Protein AF-A0AA51R252-F1 (afdb_monomer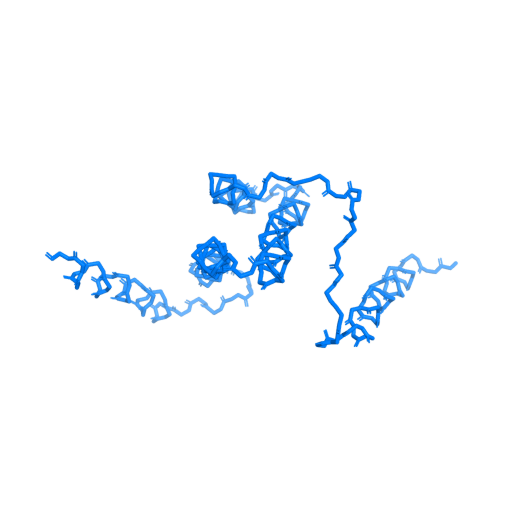_lite)

Secondary structure (DSSP, 8-state):
--HHHHHHHHHHHHHHHHHHHTTT-----TT------HHHHHHHHHHHHHHHHTT-TTHHHHHHHHHHHHHHHHHHHHHHHTTT-HHHHHHHHHHHHHHHHHHHHHHHHH-TTTS---HHHHHHHHHHHHHHHHHT-

Structure (mmCIF, N/CA/C/O backbone):
data_AF-A0AA51R252-F1
#
_entry.id   AF-A0AA51R252-F1
#
loop_
_atom_site.group_PDB
_atom_site.id
_atom_site.type_symbol
_atom_site.label_atom_id
_atom_site.label_alt_id
_atom_site.label_comp_id
_atom_site.label_asym_id
_atom_site.label_entity_id
_atom_site.label_seq_id
_atom_site.pdbx_PDB_ins_code
_atom_site.Cartn_x
_atom_site.Cartn_y
_atom_site.Cartn_z
_atom_site.occupancy
_atom_site.B_iso_or_equiv
_atom_site.auth_seq_id
_atom_site.auth_comp_id
_atom_site.auth_asym_id
_atom_site.auth_atom_id
_atom_site.pdbx_PDB_model_num
ATOM 1 N N . MET A 1 1 ? 35.772 9.482 1.451 1.00 61.56 1 MET A N 1
ATOM 2 C CA . MET A 1 1 ? 34.723 8.542 1.907 1.00 61.56 1 MET A CA 1
ATOM 3 C C . MET A 1 1 ? 33.923 8.138 0.672 1.00 61.56 1 MET A C 1
ATOM 5 O O . MET A 1 1 ? 33.788 8.976 -0.208 1.00 61.56 1 MET A O 1
ATOM 9 N N . ASN A 1 2 ? 33.557 6.865 0.507 1.00 84.00 2 ASN A N 1
ATOM 10 C CA . ASN A 1 2 ? 32.990 6.349 -0.748 1.00 84.00 2 ASN A CA 1
ATOM 11 C C . ASN A 1 2 ? 31.472 6.598 -0.782 1.00 84.00 2 ASN A C 1
ATOM 13 O O . ASN A 1 2 ? 30.756 5.988 0.006 1.00 84.00 2 ASN A O 1
ATOM 17 N N . GLU A 1 3 ? 30.984 7.428 -1.709 1.00 86.50 3 GLU A N 1
ATOM 18 C CA . GLU A 1 3 ? 29.558 7.781 -1.868 1.00 86.50 3 GLU A CA 1
ATOM 19 C C . GLU A 1 3 ? 28.631 6.555 -1.932 1.00 86.50 3 GLU A C 1
ATOM 21 O O . GLU A 1 3 ? 27.520 6.564 -1.400 1.00 86.50 3 GLU A O 1
ATOM 26 N N . LYS A 1 4 ? 29.103 5.446 -2.518 1.00 89.44 4 LYS A N 1
ATOM 27 C CA . LYS A 1 4 ? 28.355 4.182 -2.563 1.00 89.44 4 LYS A CA 1
ATOM 28 C C . LYS A 1 4 ? 28.169 3.574 -1.172 1.00 89.44 4 LYS A C 1
ATOM 30 O O . LYS A 1 4 ? 27.119 3.005 -0.881 1.00 89.44 4 LYS A O 1
ATOM 35 N N . GLN A 1 5 ? 29.187 3.670 -0.321 1.00 92.25 5 GLN A N 1
ATOM 36 C CA . GLN A 1 5 ? 29.123 3.167 1.048 1.00 92.25 5 GLN A CA 1
ATOM 37 C C . GLN A 1 5 ? 28.181 4.022 1.899 1.00 92.25 5 GLN A C 1
ATOM 39 O O . GLN A 1 5 ? 27.413 3.469 2.684 1.00 92.25 5 GLN A O 1
ATOM 44 N N . ASP A 1 6 ? 28.188 5.339 1.696 1.00 92.69 6 ASP A N 1
ATOM 45 C CA . ASP A 1 6 ? 27.283 6.260 2.386 1.00 92.69 6 ASP A CA 1
ATOM 46 C C . ASP A 1 6 ? 25.821 6.001 1.995 1.00 92.69 6 ASP A C 1
ATOM 48 O O . ASP A 1 6 ? 24.957 5.918 2.869 1.00 92.69 6 ASP A O 1
ATOM 52 N N . LEU A 1 7 ? 25.549 5.738 0.710 1.00 92.56 7 LEU A N 1
ATOM 53 C CA . LEU A 1 7 ? 24.222 5.329 0.240 1.00 92.56 7 LEU A CA 1
ATOM 54 C C . LEU A 1 7 ? 23.754 4.019 0.895 1.00 92.56 7 LEU A C 1
ATOM 56 O O . LEU A 1 7 ? 22.637 3.942 1.406 1.00 92.56 7 LEU A O 1
ATOM 60 N N . ILE A 1 8 ? 24.608 2.990 0.911 1.00 95.00 8 ILE A N 1
ATOM 61 C CA . ILE A 1 8 ? 24.292 1.695 1.537 1.00 95.00 8 ILE A CA 1
ATOM 62 C C . ILE A 1 8 ? 24.020 1.865 3.035 1.00 95.00 8 ILE A C 1
ATOM 64 O O . ILE A 1 8 ? 23.086 1.265 3.571 1.00 95.00 8 ILE A O 1
ATOM 68 N N . ASN A 1 9 ? 24.813 2.693 3.716 1.00 95.56 9 ASN A N 1
ATOM 69 C CA . ASN A 1 9 ? 24.613 2.993 5.129 1.00 95.56 9 ASN A CA 1
ATOM 70 C C . ASN A 1 9 ? 23.275 3.712 5.357 1.00 95.56 9 ASN A C 1
ATOM 72 O O . ASN A 1 9 ? 22.529 3.324 6.254 1.00 95.56 9 ASN A O 1
ATOM 76 N N . GLY A 1 10 ? 22.928 4.684 4.509 1.00 95.19 10 GLY A N 1
ATOM 77 C CA . GLY A 1 10 ? 21.633 5.364 4.545 1.00 95.19 10 GLY A CA 1
ATOM 78 C C . GLY A 1 10 ? 20.450 4.401 4.398 1.00 95.19 10 GLY A C 1
ATOM 79 O O . GLY A 1 10 ? 19.517 4.448 5.198 1.00 95.19 10 GLY A O 1
ATOM 80 N N . ILE A 1 11 ? 20.515 3.467 3.441 1.00 95.62 11 ILE A N 1
ATOM 81 C CA . ILE A 1 11 ? 19.483 2.430 3.251 1.00 95.62 11 ILE A CA 1
ATOM 82 C C . ILE A 1 11 ? 19.325 1.579 4.518 1.00 95.62 11 ILE A C 1
ATOM 84 O O . ILE A 1 11 ? 18.207 1.354 4.979 1.00 95.62 11 ILE A O 1
ATOM 88 N N . ARG A 1 12 ? 20.437 1.134 5.117 1.00 97.00 12 ARG A N 1
ATOM 89 C CA . ARG A 1 12 ? 20.413 0.325 6.346 1.00 97.00 12 ARG A CA 1
ATOM 90 C C . ARG A 1 12 ? 19.799 1.072 7.525 1.00 97.00 12 ARG A C 1
ATOM 92 O O . ARG A 1 12 ? 19.051 0.465 8.279 1.00 97.00 12 ARG A O 1
ATOM 99 N N . ILE A 1 13 ? 20.068 2.369 7.670 1.00 97.62 13 ILE A N 1
ATOM 100 C CA . ILE A 1 13 ? 19.457 3.193 8.723 1.00 97.62 13 ILE A CA 1
ATOM 101 C C . ILE A 1 13 ? 17.932 3.217 8.568 1.00 97.62 13 ILE A C 1
ATOM 103 O O . ILE A 1 13 ? 17.220 2.990 9.545 1.00 97.62 13 ILE A O 1
ATOM 107 N N . VAL A 1 14 ? 17.428 3.427 7.347 1.00 95.38 14 VAL A N 1
ATOM 108 C CA . VAL A 1 14 ? 15.981 3.426 7.075 1.00 95.38 14 VAL A CA 1
ATOM 109 C C . VAL A 1 14 ? 15.360 2.066 7.402 1.00 95.38 14 VAL A C 1
ATOM 111 O O . VAL A 1 14 ? 14.331 2.015 8.073 1.00 95.38 14 VAL A O 1
ATOM 114 N N . LEU A 1 15 ? 15.981 0.965 6.971 1.00 96.69 15 LEU A N 1
ATOM 115 C CA . LEU A 1 15 ? 15.471 -0.381 7.247 1.00 96.69 15 LEU A CA 1
ATOM 116 C C . LEU A 1 15 ? 15.493 -0.709 8.743 1.00 96.69 15 LEU A C 1
ATOM 118 O O . LEU A 1 15 ? 14.492 -1.187 9.266 1.00 96.69 15 LEU A O 1
ATOM 122 N N . ASN A 1 16 ? 16.586 -0.391 9.440 1.00 97.38 16 ASN A N 1
ATOM 123 C CA . ASN A 1 16 ? 16.709 -0.611 10.880 1.00 97.38 16 ASN A CA 1
ATOM 124 C C . ASN A 1 16 ? 15.656 0.180 11.667 1.00 97.38 16 ASN A C 1
ATOM 126 O O . ASN A 1 16 ? 15.104 -0.342 12.631 1.00 97.38 16 ASN A O 1
ATOM 130 N N . PHE A 1 17 ? 15.347 1.412 11.248 1.00 96.25 17 PHE A N 1
ATOM 131 C CA . PHE A 1 17 ? 14.280 2.209 11.853 1.00 96.25 17 PHE A CA 1
ATOM 132 C C . PHE A 1 17 ? 12.919 1.501 11.754 1.00 96.25 17 PHE A C 1
ATOM 134 O O . PHE A 1 17 ? 12.271 1.282 12.773 1.00 96.25 17 PHE A O 1
ATOM 141 N N . TYR A 1 18 ? 12.498 1.077 10.556 1.00 94.94 18 TYR A N 1
ATOM 142 C CA . TYR A 1 18 ? 11.214 0.378 10.399 1.00 94.94 18 TYR A CA 1
ATOM 143 C C . TYR A 1 18 ? 11.214 -1.020 11.032 1.00 94.94 18 TYR A C 1
ATOM 145 O O . TYR A 1 18 ? 10.184 -1.459 11.538 1.00 94.94 18 TYR A O 1
ATOM 153 N N . GLN A 1 19 ? 12.360 -1.703 11.068 1.00 95.50 19 GLN A N 1
ATOM 154 C CA . GLN A 1 19 ? 12.503 -2.974 11.774 1.00 95.50 19 GLN A CA 1
ATOM 155 C C . GLN A 1 19 ? 12.330 -2.810 13.290 1.00 95.50 19 GLN A C 1
ATOM 157 O O . GLN A 1 19 ? 11.723 -3.671 13.919 1.00 95.50 19 GLN A O 1
ATOM 162 N N . ALA A 1 20 ? 12.835 -1.720 13.875 1.00 95.44 20 ALA A N 1
ATOM 163 C CA . ALA A 1 20 ? 12.664 -1.429 15.297 1.00 95.44 20 ALA A CA 1
ATOM 164 C C . ALA A 1 20 ? 11.196 -1.151 15.669 1.00 95.44 20 ALA A C 1
ATOM 166 O O . ALA A 1 20 ? 10.759 -1.555 16.744 1.00 95.44 20 ALA A O 1
ATOM 167 N N . LEU A 1 21 ? 10.429 -0.517 14.773 1.00 93.56 21 LEU A N 1
ATOM 168 C CA . LEU A 1 21 ? 8.986 -0.310 14.952 1.00 93.56 21 LEU A CA 1
ATOM 169 C C . LEU A 1 21 ? 8.195 -1.623 14.832 1.00 93.56 21 LEU A C 1
ATOM 171 O O . LEU A 1 21 ? 7.290 -1.878 15.629 1.00 93.56 21 LEU A O 1
ATOM 175 N N . SER A 1 22 ? 8.561 -2.475 13.864 1.00 88.75 22 SER A N 1
ATOM 176 C CA . SER A 1 22 ? 7.927 -3.775 13.596 1.00 88.75 22 SER A CA 1
ATOM 177 C C . SER A 1 22 ? 6.387 -3.681 13.610 1.00 88.75 22 SER A C 1
ATOM 179 O O . SER A 1 22 ? 5.812 -2.796 12.980 1.00 88.75 22 SER A O 1
ATOM 181 N N . SER A 1 23 ? 5.708 -4.579 14.326 1.00 85.00 23 SER A N 1
ATOM 182 C CA . SER A 1 23 ? 4.256 -4.599 14.528 1.00 85.00 23 SER A CA 1
ATOM 183 C C . SER A 1 23 ? 3.776 -3.785 15.735 1.00 85.00 23 SER A C 1
ATOM 185 O O . SER A 1 23 ? 2.604 -3.882 16.088 1.00 85.00 23 SER A O 1
ATOM 187 N N . ASN A 1 24 ? 4.661 -3.048 16.412 1.00 89.81 24 ASN A N 1
ATOM 188 C CA . ASN A 1 24 ? 4.348 -2.426 17.702 1.00 89.81 24 ASN A CA 1
ATOM 189 C C . ASN A 1 24 ? 3.826 -0.995 17.563 1.00 89.81 24 ASN A C 1
ATOM 191 O O . ASN A 1 24 ? 2.991 -0.577 18.359 1.00 89.81 24 ASN A O 1
ATOM 195 N N . GLU A 1 25 ? 4.320 -0.242 16.578 1.00 89.62 25 GLU A N 1
ATOM 196 C CA . GLU A 1 25 ? 4.012 1.182 16.447 1.00 89.62 25 GLU A CA 1
ATOM 197 C C . GLU A 1 25 ? 3.832 1.595 14.976 1.00 89.62 25 GLU A C 1
ATO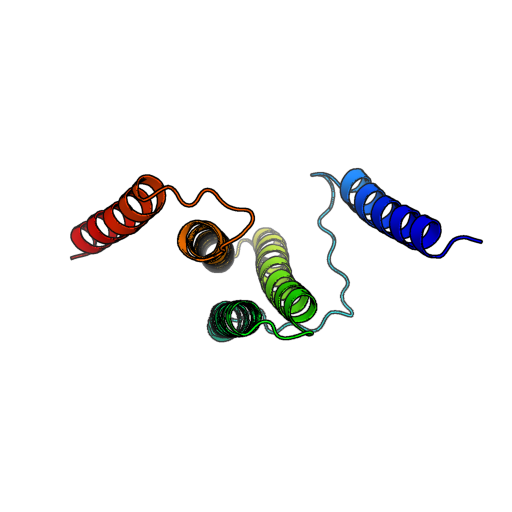M 199 O O . GLU A 1 25 ? 4.746 1.418 14.160 1.00 89.62 25 GLU A O 1
ATOM 204 N N . PRO A 1 26 ? 2.678 2.180 14.604 1.00 90.50 26 PRO A N 1
ATOM 205 C CA . PRO A 1 26 ? 2.505 2.754 13.280 1.00 90.50 26 PRO A CA 1
ATOM 206 C C . PRO A 1 26 ? 3.257 4.088 13.170 1.00 90.50 26 PRO A C 1
ATOM 208 O O . PRO A 1 26 ? 2.980 5.036 13.896 1.00 90.50 26 PRO A O 1
ATOM 211 N N . TYR A 1 27 ? 4.156 4.208 12.188 1.00 91.56 27 TYR A N 1
ATOM 212 C CA . TYR A 1 27 ? 4.851 5.467 11.901 1.00 91.56 27 TYR A CA 1
ATOM 213 C C . TYR A 1 27 ? 4.403 6.107 10.585 1.00 91.56 27 TYR A C 1
ATOM 215 O O . TYR A 1 27 ? 4.425 5.491 9.510 1.00 91.56 27 TYR A O 1
ATOM 223 N N . TYR A 1 28 ? 4.090 7.400 10.649 1.00 89.00 28 TYR A N 1
ATOM 224 C CA . TYR A 1 28 ? 3.862 8.257 9.491 1.00 89.00 28 TYR A CA 1
ATOM 225 C C . TYR A 1 28 ? 4.324 9.678 9.813 1.00 89.00 28 TYR A C 1
ATOM 227 O O . TYR A 1 28 ? 3.823 10.292 10.753 1.00 89.00 28 TYR A O 1
ATOM 235 N N . ASN A 1 29 ? 5.257 10.216 9.026 1.00 85.75 29 ASN A N 1
ATOM 236 C CA . ASN A 1 29 ? 5.739 11.580 9.231 1.00 85.75 29 ASN A CA 1
ATOM 237 C C . ASN A 1 29 ? 4.616 12.593 8.893 1.00 85.75 29 ASN A C 1
ATOM 239 O O . ASN A 1 29 ? 4.170 12.627 7.741 1.00 85.75 29 ASN A O 1
ATOM 243 N N . PRO A 1 30 ? 4.166 13.424 9.854 1.00 74.62 30 PRO A N 1
ATOM 244 C CA . PRO A 1 30 ? 3.068 14.372 9.656 1.00 74.62 30 PRO A CA 1
ATOM 245 C C . PRO A 1 30 ? 3.384 15.490 8.649 1.00 74.62 30 PRO A C 1
ATOM 247 O O . PRO A 1 30 ? 2.462 16.098 8.110 1.00 74.62 30 PRO A O 1
ATOM 250 N N . GLU A 1 31 ? 4.657 15.741 8.334 1.00 79.00 31 GLU A N 1
ATOM 251 C CA . GLU A 1 31 ? 5.056 16.711 7.304 1.00 79.00 31 GLU A CA 1
ATOM 252 C C . GLU A 1 31 ? 4.694 16.246 5.884 1.00 79.00 31 GLU A C 1
ATOM 254 O O . GLU A 1 31 ? 4.624 17.043 4.940 1.00 79.00 31 GLU A O 1
ATOM 259 N N . TYR A 1 32 ? 4.426 14.951 5.700 1.00 73.62 32 TYR A N 1
ATOM 260 C CA . TYR A 1 32 ? 4.003 14.410 4.419 1.00 73.62 32 TYR A CA 1
ATOM 261 C C . TYR A 1 32 ? 2.536 14.730 4.128 1.00 73.62 32 TYR A C 1
ATOM 263 O O . TYR A 1 32 ? 1.622 14.005 4.525 1.00 73.62 32 TYR A O 1
ATOM 271 N N . LYS A 1 33 ? 2.323 15.776 3.322 1.00 68.62 33 LYS A N 1
ATOM 272 C CA . LYS A 1 33 ? 1.019 16.079 2.720 1.00 68.62 33 LYS A CA 1
ATOM 273 C C . LYS A 1 33 ? 0.599 14.958 1.759 1.00 68.62 33 LYS A C 1
ATOM 275 O O . LYS A 1 33 ? 1.356 14.595 0.853 1.00 68.62 33 LYS A O 1
ATOM 280 N N . GLY A 1 34 ? -0.608 14.441 1.963 1.00 63.19 34 GLY A N 1
ATOM 281 C CA . GLY A 1 34 ? -1.300 13.490 1.094 1.00 63.19 34 GLY A CA 1
ATOM 282 C C . GLY A 1 34 ? -2.804 13.741 1.166 1.00 63.19 34 GLY A C 1
ATOM 283 O O . GLY A 1 34 ? -3.289 14.297 2.154 1.00 63.19 34 GLY A O 1
ATOM 284 N N . ASN A 1 35 ? -3.532 13.369 0.117 1.00 67.44 35 ASN A N 1
ATOM 285 C CA . ASN A 1 35 ? -4.974 13.619 0.046 1.00 67.44 35 ASN A CA 1
ATOM 286 C C . ASN A 1 35 ? -5.758 12.454 0.672 1.00 67.44 35 ASN A C 1
ATOM 288 O O . ASN A 1 35 ? -6.785 12.671 1.315 1.00 67.44 35 ASN A O 1
ATOM 292 N N . GLY A 1 36 ? -5.245 11.222 0.564 1.00 61.12 36 GLY A N 1
ATOM 293 C CA . GLY A 1 36 ? -5.893 10.020 1.095 1.00 61.12 36 GLY A CA 1
ATOM 294 C C . GLY A 1 36 ? -7.284 9.780 0.503 1.00 61.12 36 GLY A C 1
ATOM 295 O O . GLY A 1 36 ? -8.156 9.272 1.201 1.00 61.12 36 GLY A O 1
ATOM 296 N N . ASP A 1 37 ? -7.497 10.198 -0.744 1.00 67.69 37 ASP A N 1
ATOM 297 C CA . ASP A 1 37 ? -8.756 10.075 -1.482 1.00 67.69 37 ASP A CA 1
ATOM 298 C C . ASP A 1 37 ? -8.582 9.059 -2.624 1.00 67.69 37 ASP A C 1
ATOM 300 O O . ASP A 1 37 ? -7.569 9.059 -3.336 1.00 67.69 37 ASP A O 1
ATOM 304 N N . LYS A 1 38 ? -9.590 8.192 -2.781 1.00 65.25 38 LYS A N 1
ATOM 305 C CA . LYS A 1 38 ? -9.694 7.124 -3.784 1.00 65.25 38 LYS A CA 1
ATOM 306 C C . LYS A 1 38 ? -9.365 7.572 -5.200 1.00 65.25 38 LYS A C 1
ATOM 308 O O . LYS A 1 38 ? -8.733 6.812 -5.931 1.00 65.25 38 LYS A O 1
ATOM 313 N N . TYR A 1 39 ? -9.740 8.793 -5.579 1.00 67.50 39 TYR A N 1
ATOM 314 C CA . TYR A 1 39 ? -9.476 9.292 -6.927 1.00 67.50 39 TYR A CA 1
ATOM 315 C C . TYR A 1 39 ? -7.978 9.473 -7.172 1.00 67.50 39 TYR A C 1
ATOM 317 O O . TYR A 1 39 ? -7.474 9.140 -8.241 1.00 67.50 39 TYR A O 1
ATOM 325 N N . TYR A 1 40 ? -7.233 9.928 -6.166 1.00 81.69 40 TYR A N 1
ATOM 326 C CA . TYR A 1 40 ? -5.811 10.211 -6.330 1.00 81.69 40 TYR A CA 1
ATOM 327 C C . TYR A 1 40 ? -4.930 8.966 -6.246 1.00 81.69 40 TYR A C 1
ATOM 329 O O . TYR A 1 40 ? -3.851 8.968 -6.836 1.00 81.69 40 TYR A O 1
ATOM 337 N N . VAL A 1 41 ? -5.362 7.906 -5.555 1.00 90.75 41 VAL A N 1
ATOM 338 C CA . VAL A 1 41 ? -4.554 6.684 -5.401 1.00 90.75 41 VAL A CA 1
ATOM 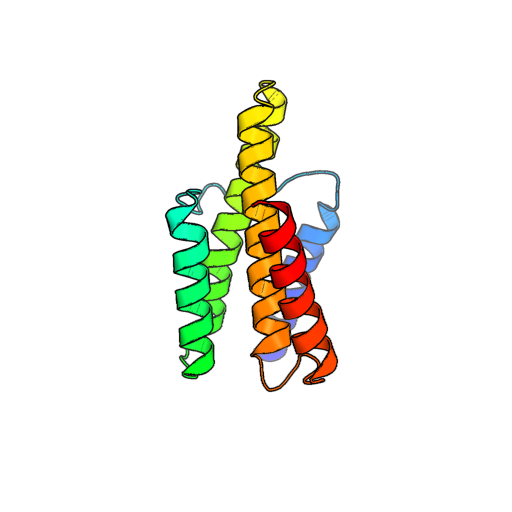339 C C . VAL A 1 41 ? -4.312 6.009 -6.750 1.00 90.75 41 VAL A C 1
ATOM 341 O O . VAL A 1 41 ? -3.159 5.798 -7.123 1.00 90.75 41 VAL A O 1
ATOM 344 N N . TYR A 1 42 ? -5.369 5.732 -7.516 1.00 92.62 42 TYR A N 1
ATOM 345 C CA . TYR A 1 42 ? -5.223 5.060 -8.811 1.00 92.62 42 TYR A CA 1
ATOM 346 C C . TYR A 1 42 ? -4.638 5.979 -9.889 1.00 92.62 42 TYR A C 1
ATOM 348 O O . TYR A 1 42 ? -3.787 5.532 -10.650 1.00 92.62 42 TYR A O 1
ATOM 356 N N . LEU A 1 43 ? -4.984 7.275 -9.902 1.00 91.31 43 LEU A N 1
ATOM 357 C CA . LEU A 1 43 ? -4.385 8.242 -10.837 1.00 91.31 43 LEU A CA 1
ATOM 358 C C . LEU A 1 43 ? -2.867 8.381 -10.643 1.00 91.31 43 LEU A C 1
ATOM 360 O O . LEU A 1 43 ? -2.113 8.496 -11.607 1.00 91.31 43 LEU A O 1
ATOM 364 N N . ARG A 1 44 ? -2.389 8.378 -9.391 1.00 91.25 44 ARG A N 1
ATOM 365 C CA . ARG A 1 44 ? -0.947 8.428 -9.110 1.00 91.25 44 ARG A CA 1
ATOM 366 C C . ARG A 1 44 ? -0.248 7.124 -9.485 1.00 91.25 44 ARG A C 1
ATOM 368 O O . ARG A 1 44 ? 0.889 7.198 -9.943 1.00 91.25 44 ARG A O 1
ATOM 375 N N . LEU A 1 45 ? -0.910 5.975 -9.310 1.00 93.25 45 LEU A N 1
ATOM 376 C CA . LEU A 1 45 ? -0.378 4.680 -9.738 1.00 93.25 45 LEU A CA 1
ATOM 377 C C . LEU A 1 45 ? -0.233 4.624 -11.258 1.00 93.25 45 LEU A C 1
ATOM 379 O O . LEU A 1 45 ? 0.862 4.381 -11.751 1.00 93.25 45 LEU A O 1
ATOM 383 N N . GLU A 1 46 ? -1.306 4.925 -11.990 1.00 91.75 46 GLU A N 1
ATOM 384 C CA . GLU A 1 46 ? -1.309 4.976 -13.456 1.00 91.75 46 GLU A CA 1
ATOM 385 C C . GLU A 1 46 ? -0.181 5.877 -13.969 1.00 91.75 46 GLU A C 1
ATOM 387 O O . GLU A 1 46 ? 0.639 5.469 -14.790 1.00 91.75 46 GLU A O 1
ATOM 392 N N . ARG A 1 47 ? -0.068 7.078 -13.397 1.00 90.00 47 ARG A N 1
ATOM 393 C CA . ARG A 1 47 ? 0.986 8.029 -13.742 1.00 90.00 47 ARG A CA 1
ATOM 394 C C . ARG A 1 47 ? 2.403 7.517 -13.441 1.00 90.00 47 ARG A C 1
ATOM 396 O O . ARG A 1 47 ? 3.333 7.943 -14.120 1.00 90.00 47 ARG A O 1
ATOM 403 N N . ALA A 1 48 ? 2.601 6.695 -12.411 1.00 91.19 48 ALA A N 1
ATOM 404 C CA . ALA A 1 48 ? 3.909 6.113 -12.095 1.00 91.19 48 ALA A CA 1
ATOM 405 C C . ALA A 1 48 ? 4.268 4.971 -13.060 1.00 91.19 48 ALA A C 1
ATOM 407 O O . ALA A 1 48 ? 5.405 4.884 -13.517 1.00 91.19 48 ALA A O 1
ATOM 408 N N . VAL A 1 49 ? 3.282 4.145 -13.409 1.00 90.12 49 VAL A N 1
ATOM 409 C CA . VAL A 1 49 ? 3.440 2.992 -14.305 1.00 90.12 49 VAL A CA 1
ATOM 410 C C . VAL A 1 49 ? 3.681 3.430 -15.749 1.00 90.12 49 VAL A C 1
ATOM 412 O O . VAL A 1 49 ? 4.581 2.908 -16.400 1.00 90.12 49 VAL A O 1
ATOM 415 N N . ILE A 1 50 ? 2.923 4.411 -16.254 1.00 88.06 50 ILE A N 1
ATOM 416 C CA . ILE A 1 50 ? 3.119 4.950 -17.612 1.00 88.06 50 ILE A CA 1
ATOM 417 C C . ILE A 1 50 ? 4.524 5.544 -17.758 1.00 88.06 50 ILE A C 1
ATOM 419 O O . ILE A 1 50 ? 5.205 5.315 -18.753 1.00 88.06 50 ILE A O 1
ATOM 423 N N . ASP A 1 51 ? 4.983 6.265 -16.740 1.00 87.06 51 ASP A N 1
ATOM 424 C CA . ASP A 1 51 ? 6.337 6.810 -16.691 1.00 87.06 51 ASP A CA 1
ATOM 425 C C . ASP A 1 51 ? 7.422 5.751 -16.767 1.00 87.06 51 ASP A C 1
ATOM 427 O O . ASP A 1 51 ? 8.390 5.908 -17.511 1.00 87.06 51 ASP A O 1
ATOM 431 N N . GLN A 1 52 ? 7.255 4.681 -15.990 1.00 85.88 52 GLN A N 1
ATOM 432 C CA . GLN A 1 52 ? 8.161 3.545 -16.020 1.00 85.88 52 GLN A CA 1
ATOM 433 C C . GLN A 1 52 ? 8.196 2.936 -17.421 1.00 85.88 52 GLN A C 1
ATOM 435 O O . GLN A 1 52 ? 9.279 2.719 -17.957 1.00 85.88 52 GLN A O 1
ATOM 440 N N . ALA A 1 53 ? 7.028 2.725 -18.037 1.00 83.31 53 ALA A N 1
ATOM 441 C CA . ALA A 1 53 ? 6.922 2.187 -19.391 1.00 83.31 53 ALA A CA 1
ATOM 442 C C . ALA A 1 53 ? 7.606 3.083 -20.442 1.00 83.31 53 ALA A C 1
ATOM 444 O O . ALA A 1 53 ? 8.123 2.583 -21.439 1.00 83.31 53 ALA A O 1
ATOM 445 N N . HIS A 1 54 ? 7.651 4.398 -20.213 1.00 84.38 54 HIS A N 1
ATOM 446 C CA . HIS A 1 54 ? 8.362 5.360 -21.059 1.00 84.38 54 HIS A CA 1
ATOM 447 C C . HIS A 1 54 ? 9.834 5.586 -20.661 1.00 84.38 54 HIS A C 1
ATOM 449 O O . HIS A 1 54 ? 10.527 6.365 -21.316 1.00 84.38 54 HIS A O 1
ATOM 455 N N . GLY A 1 55 ? 10.335 4.932 -19.608 1.00 80.06 55 GLY A N 1
ATOM 456 C CA . GLY A 1 55 ? 11.711 5.095 -19.128 1.00 80.06 55 GLY A CA 1
ATOM 457 C C . GLY A 1 55 ? 11.999 6.468 -18.505 1.00 80.06 55 GLY A C 1
ATOM 458 O O . GLY A 1 55 ? 13.130 6.959 -18.568 1.00 80.06 55 GLY A O 1
ATOM 459 N N . GLU A 1 56 ? 10.996 7.129 -17.918 1.00 81.94 56 GLU A N 1
ATOM 460 C CA . GLU A 1 56 ? 11.166 8.459 -17.332 1.00 81.94 56 GLU A CA 1
ATOM 461 C C . GLU A 1 56 ? 12.042 8.440 -16.062 1.00 81.94 56 GLU A C 1
ATOM 463 O O . GLU A 1 56 ? 11.904 7.601 -15.167 1.00 81.94 56 GLU A O 1
ATOM 468 N N . ARG A 1 57 ? 12.917 9.448 -15.917 1.00 73.81 57 ARG A N 1
ATOM 469 C CA . ARG A 1 57 ? 13.858 9.566 -14.779 1.00 73.81 57 ARG A CA 1
ATOM 470 C C . ARG A 1 57 ? 13.181 9.714 -13.409 1.00 73.81 57 ARG A C 1
ATOM 472 O O . ARG 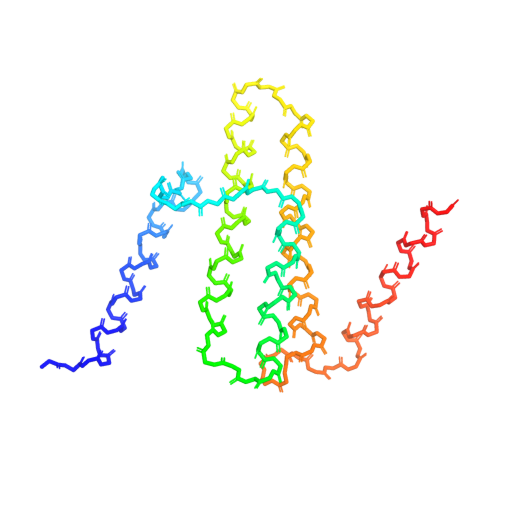A 1 57 ? 13.816 9.459 -12.391 1.00 73.81 57 ARG A O 1
ATOM 479 N N . ALA A 1 58 ? 11.924 10.156 -13.358 1.00 75.62 58 ALA A N 1
ATOM 480 C CA . ALA A 1 58 ? 11.209 10.447 -12.111 1.00 75.62 58 ALA A CA 1
ATOM 481 C C . ALA A 1 58 ? 10.442 9.243 -11.522 1.00 75.62 58 ALA A C 1
ATOM 483 O O . ALA A 1 58 ? 9.767 9.397 -10.501 1.00 75.62 58 ALA A O 1
ATOM 484 N N . THR A 1 59 ? 10.555 8.058 -12.129 1.00 82.19 59 THR A N 1
ATOM 485 C CA . THR A 1 59 ? 9.757 6.859 -11.819 1.00 82.19 59 THR A CA 1
ATOM 486 C C . THR A 1 59 ? 9.719 6.505 -10.325 1.00 82.19 59 THR A C 1
ATOM 488 O O . THR A 1 59 ? 8.647 6.505 -9.716 1.00 82.19 59 THR A O 1
ATOM 491 N N . SER A 1 60 ? 10.871 6.304 -9.673 1.00 85.50 60 SER A N 1
ATOM 492 C CA . SER A 1 60 ? 10.917 5.927 -8.246 1.00 85.50 60 SER A CA 1
ATOM 493 C C . SER A 1 60 ? 10.313 6.993 -7.324 1.00 85.50 60 SER A C 1
ATOM 495 O O . SER A 1 60 ? 9.702 6.670 -6.307 1.00 85.50 60 SER A O 1
ATOM 497 N N . GLY A 1 61 ? 10.438 8.273 -7.691 1.00 87.12 61 GLY A N 1
ATOM 498 C CA . GLY A 1 61 ? 9.815 9.375 -6.958 1.00 87.12 61 GLY A CA 1
ATOM 499 C C . GLY A 1 61 ? 8.288 9.347 -7.058 1.00 87.12 61 GLY A C 1
ATOM 500 O O . GLY A 1 61 ? 7.600 9.600 -6.068 1.00 87.12 61 GLY A O 1
ATOM 501 N N . ARG A 1 62 ? 7.745 8.987 -8.226 1.00 90.25 62 ARG A N 1
ATOM 502 C CA . ARG A 1 62 ? 6.295 8.842 -8.427 1.00 90.25 62 ARG A CA 1
ATOM 503 C C . ARG A 1 62 ? 5.732 7.659 -7.643 1.00 90.25 62 ARG A C 1
ATOM 505 O O . ARG A 1 62 ? 4.715 7.834 -6.972 1.00 90.25 62 ARG A O 1
ATOM 512 N N . TYR A 1 63 ? 6.435 6.525 -7.609 1.00 92.19 63 TYR A N 1
ATOM 513 C CA . TYR A 1 63 ? 6.073 5.418 -6.719 1.00 92.19 63 TYR A CA 1
ATOM 514 C C . TYR A 1 63 ? 6.134 5.811 -5.245 1.00 92.19 63 TYR A C 1
ATOM 516 O O . TYR A 1 63 ? 5.192 5.533 -4.516 1.00 92.19 63 TYR A O 1
ATOM 524 N N . ALA A 1 64 ? 7.163 6.539 -4.799 1.00 91.25 64 ALA A N 1
ATOM 525 C CA . ALA A 1 64 ? 7.238 7.004 -3.412 1.00 91.25 64 ALA A CA 1
ATOM 526 C C . ALA A 1 64 ? 6.048 7.906 -3.023 1.00 91.25 64 ALA A C 1
ATOM 528 O O . ALA A 1 64 ? 5.529 7.817 -1.907 1.00 91.25 64 ALA A O 1
ATOM 529 N N . ILE A 1 65 ? 5.590 8.757 -3.947 1.00 89.69 65 ILE A N 1
ATOM 530 C CA . ILE A 1 65 ? 4.396 9.591 -3.762 1.00 89.69 65 ILE A CA 1
ATOM 531 C C . ILE A 1 65 ? 3.125 8.734 -3.708 1.00 89.69 65 ILE A C 1
ATOM 533 O O . ILE A 1 65 ? 2.269 8.980 -2.863 1.00 89.69 65 ILE A O 1
ATOM 537 N N . TRP A 1 66 ? 2.991 7.734 -4.576 1.00 93.31 66 TRP A N 1
ATOM 538 C CA . TRP A 1 66 ? 1.855 6.812 -4.553 1.00 93.31 66 TRP A CA 1
ATOM 539 C C . TRP A 1 66 ? 1.816 5.965 -3.267 1.00 93.31 66 TRP A C 1
ATOM 541 O O . TRP A 1 66 ? 0.800 5.957 -2.572 1.00 93.31 66 TRP A O 1
ATOM 551 N N . THR A 1 67 ? 2.936 5.352 -2.870 1.00 93.50 67 THR A N 1
ATOM 552 C CA . THR A 1 67 ? 3.054 4.555 -1.637 1.00 93.50 67 THR A CA 1
ATOM 553 C C . THR A 1 67 ? 2.708 5.377 -0.397 1.00 93.50 67 THR A C 1
ATOM 555 O O . THR A 1 67 ? 2.120 4.865 0.556 1.00 93.50 67 THR A O 1
ATOM 558 N N . ARG A 1 68 ? 3.029 6.677 -0.395 1.00 91.38 68 ARG A N 1
ATOM 559 C CA . ARG A 1 68 ? 2.630 7.593 0.682 1.00 91.38 68 ARG A CA 1
ATOM 560 C C . ARG A 1 68 ? 1.111 7.685 0.835 1.00 91.38 68 ARG A C 1
ATOM 562 O O . ARG A 1 68 ? 0.642 7.682 1.968 1.00 91.38 68 ARG A O 1
ATOM 569 N N . GLU A 1 69 ? 0.352 7.751 -0.257 1.00 91.56 69 GLU A N 1
ATOM 570 C CA . GLU A 1 69 ? -1.117 7.814 -0.188 1.00 91.56 69 GLU A CA 1
ATOM 571 C C . GLU A 1 69 ? -1.698 6.529 0.421 1.00 91.56 69 GLU A C 1
ATOM 573 O O . GLU A 1 69 ? -2.592 6.598 1.261 1.00 91.56 69 GLU A O 1
ATOM 578 N N . ILE A 1 70 ? -1.134 5.362 0.086 1.00 94.12 70 ILE A N 1
ATOM 579 C CA . ILE A 1 70 ? -1.529 4.076 0.688 1.00 94.12 70 ILE A CA 1
ATOM 580 C C . ILE A 1 70 ? -1.241 4.071 2.189 1.00 94.12 70 ILE A C 1
ATOM 582 O O . ILE A 1 70 ? -2.108 3.731 2.993 1.00 94.12 70 ILE A O 1
ATOM 586 N N . ARG A 1 71 ? -0.040 4.501 2.591 1.00 93.62 71 ARG A N 1
ATOM 587 C CA . ARG A 1 71 ? 0.313 4.610 4.013 1.00 93.62 71 ARG A CA 1
ATOM 588 C C . ARG A 1 71 ? -0.615 5.563 4.763 1.00 93.62 71 ARG A C 1
ATOM 590 O O . ARG A 1 71 ? -0.957 5.286 5.907 1.00 93.62 71 ARG A O 1
ATOM 597 N N . LEU A 1 72 ? -1.036 6.659 4.130 1.00 92.06 72 LEU A N 1
ATOM 598 C CA . LEU A 1 72 ? -1.981 7.604 4.718 1.00 92.06 72 LEU A CA 1
ATOM 599 C C . LEU A 1 72 ? -3.376 6.988 4.895 1.00 92.06 72 LEU A C 1
ATOM 601 O O . LEU A 1 72 ? -3.999 7.222 5.927 1.00 92.06 72 LEU A O 1
ATOM 605 N N . LEU A 1 73 ? -3.858 6.190 3.935 1.00 93.00 73 LEU A N 1
ATOM 606 C CA . LEU A 1 73 ? -5.118 5.449 4.076 1.00 93.00 73 LEU A CA 1
ATOM 607 C C . LEU A 1 73 ? -5.077 4.493 5.268 1.00 93.00 73 LEU A C 1
ATOM 609 O O . 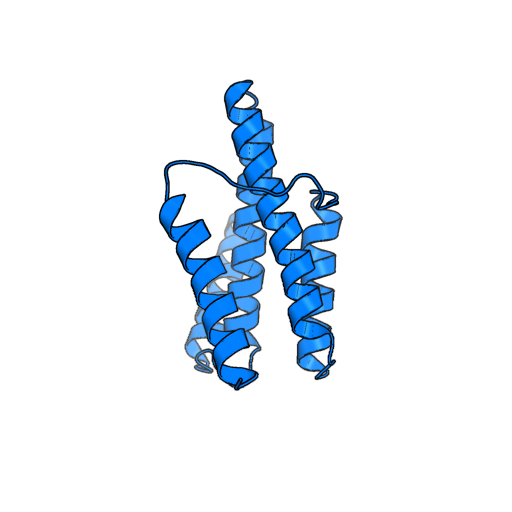LEU A 1 73 ? -5.994 4.505 6.084 1.00 93.00 73 LEU A O 1
ATOM 613 N N . ILE A 1 74 ? -3.999 3.715 5.391 1.00 94.62 74 ILE A N 1
ATOM 614 C CA . ILE A 1 74 ? -3.823 2.761 6.494 1.00 94.62 74 ILE A CA 1
ATOM 615 C C . ILE A 1 74 ? -3.732 3.500 7.833 1.00 94.62 74 ILE A C 1
ATOM 617 O O . ILE A 1 74 ? -4.419 3.123 8.775 1.00 94.62 74 ILE A O 1
ATOM 621 N N . LYS A 1 75 ? -2.955 4.589 7.914 1.00 93.25 75 LYS A N 1
ATOM 622 C CA . LYS A 1 75 ? -2.873 5.426 9.122 1.00 93.25 75 LYS A CA 1
ATOM 623 C C . LYS A 1 75 ? -4.252 5.932 9.548 1.00 93.25 75 LYS A C 1
ATOM 625 O O . LYS A 1 75 ? -4.633 5.734 10.692 1.00 93.25 75 LYS A O 1
ATOM 630 N N . LYS A 1 76 ? -5.003 6.543 8.625 1.00 91.75 76 LYS A N 1
ATOM 631 C CA . LYS A 1 76 ? -6.353 7.053 8.906 1.00 91.75 76 LYS A CA 1
ATOM 632 C C . LYS A 1 76 ? -7.293 5.935 9.359 1.00 91.75 76 LYS A C 1
ATOM 634 O O . LYS A 1 76 ? -8.079 6.147 10.268 1.00 91.75 76 LYS A O 1
ATOM 639 N N . ALA A 1 77 ? -7.199 4.751 8.753 1.00 93.94 77 ALA A N 1
ATOM 640 C CA . ALA A 1 77 ? -8.009 3.604 9.149 1.00 93.94 77 ALA A CA 1
ATOM 641 C C . ALA A 1 77 ? -7.696 3.130 10.579 1.00 93.94 77 ALA A C 1
ATOM 643 O O . ALA A 1 77 ? -8.622 2.788 11.310 1.00 93.94 77 ALA A O 1
ATOM 644 N N . LEU A 1 78 ? -6.416 3.132 10.977 1.00 94.00 78 LEU A N 1
ATOM 645 C CA . LEU A 1 78 ? -5.988 2.823 12.346 1.00 94.00 78 LEU A CA 1
ATOM 646 C C . LEU A 1 78 ? -6.495 3.868 13.350 1.00 94.00 78 LEU A C 1
ATOM 648 O O . LEU A 1 78 ? -6.994 3.490 14.399 1.00 94.00 78 LEU A O 1
ATOM 652 N N . GLU A 1 79 ? -6.435 5.157 13.009 1.00 92.44 79 GLU A N 1
ATOM 653 C CA . GLU A 1 79 ? -6.997 6.234 13.843 1.00 92.44 79 GLU A CA 1
ATOM 654 C C . GLU A 1 79 ? -8.520 6.100 13.986 1.00 92.44 79 GLU A C 1
ATOM 656 O O . GLU A 1 79 ? -9.077 6.295 15.057 1.00 92.44 79 GLU A O 1
ATOM 661 N N . GLU A 1 80 ? -9.220 5.740 12.913 1.00 93.94 80 GLU A N 1
ATOM 662 C CA . GLU A 1 80 ? -10.675 5.560 12.913 1.00 93.94 80 GLU A CA 1
ATOM 663 C C . GLU A 1 80 ? -11.150 4.363 13.744 1.00 93.94 80 GLU A C 1
ATOM 665 O O . GLU A 1 80 ? -12.245 4.428 14.310 1.00 93.94 80 GLU A O 1
ATOM 670 N N . LEU A 1 81 ? -10.320 3.323 13.886 1.00 93.62 81 LEU A N 1
ATOM 671 C CA . LEU A 1 81 ? -10.594 2.206 14.796 1.00 93.62 81 LEU A CA 1
ATOM 672 C C . LEU A 1 81 ? -10.682 2.665 16.256 1.00 93.62 81 LEU A C 1
ATOM 674 O O . LEU A 1 81 ? -11.499 2.136 17.002 1.00 93.62 81 LEU A O 1
ATOM 678 N N . GLU A 1 82 ? -9.901 3.671 16.659 1.00 92.12 82 GLU A N 1
ATOM 679 C CA . GLU A 1 82 ? -9.949 4.225 18.022 1.00 92.12 82 GLU A CA 1
ATOM 680 C C . GLU A 1 82 ? -11.272 4.953 18.317 1.00 92.12 82 GLU A C 1
ATOM 682 O O . GLU A 1 82 ? -11.638 5.139 19.477 1.00 92.12 82 GLU A O 1
ATOM 687 N N . TYR A 1 83 ? -12.007 5.342 17.270 1.00 92.69 83 TYR A N 1
ATOM 688 C CA . TYR A 1 83 ? -13.288 6.045 17.354 1.00 92.69 83 TYR A CA 1
ATOM 689 C C . TYR A 1 83 ? -14.486 5.183 16.925 1.00 92.69 83 TYR A C 1
ATOM 691 O O . TYR A 1 83 ? -15.559 5.735 16.680 1.00 92.69 83 TYR A O 1
ATOM 699 N N . ASP A 1 84 ? -14.309 3.862 16.815 1.00 91.50 84 ASP A N 1
ATOM 700 C CA . ASP A 1 84 ? -15.353 2.891 16.444 1.00 91.50 84 ASP A CA 1
ATOM 701 C C . ASP A 1 84 ? -16.021 3.166 15.074 1.00 91.50 84 ASP A C 1
ATOM 703 O O . ASP A 1 84 ? -17.167 2.795 14.809 1.00 91.50 84 ASP A O 1
ATOM 707 N N . LYS A 1 85 ? -15.287 3.809 14.154 1.00 94.00 85 LYS A N 1
ATOM 708 C CA . LYS A 1 85 ? -15.747 4.151 12.793 1.00 94.00 85 LYS A CA 1
ATOM 709 C C . LYS A 1 85 ? -15.509 3.001 11.815 1.00 94.00 85 LYS A C 1
ATOM 711 O O . LYS A 1 85 ? -14.728 3.099 10.867 1.00 94.00 85 LYS A O 1
ATOM 716 N N . LEU A 1 86 ? -16.146 1.865 12.093 1.00 94.94 86 LEU A N 1
ATOM 717 C CA . LEU A 1 86 ? -15.832 0.591 11.439 1.00 94.94 86 LEU A CA 1
ATOM 718 C C . LEU A 1 86 ? -16.069 0.597 9.921 1.00 94.94 86 LEU A C 1
ATOM 720 O O . LEU A 1 86 ? -15.299 -0.028 9.186 1.00 94.94 86 LEU A O 1
ATOM 724 N N . ASP A 1 87 ? -17.098 1.296 9.439 1.00 94.56 87 ASP A N 1
ATOM 725 C CA . ASP A 1 87 ? -17.404 1.366 8.007 1.00 94.56 87 ASP A CA 1
ATOM 726 C C . ASP A 1 87 ? -16.347 2.182 7.250 1.00 94.56 87 ASP A C 1
ATOM 728 O O . ASP A 1 87 ? -15.823 1.728 6.228 1.00 94.56 87 ASP A O 1
ATOM 732 N N . GLU A 1 88 ? -15.955 3.341 7.784 1.00 92.81 88 GLU A N 1
ATOM 733 C CA . GLU A 1 88 ? -14.913 4.193 7.213 1.00 92.81 88 GLU A CA 1
ATOM 734 C C . GLU A 1 88 ? -13.532 3.531 7.260 1.00 92.81 88 GLU A C 1
ATOM 736 O O . GLU A 1 88 ? -12.783 3.603 6.275 1.00 92.81 88 GLU A O 1
ATOM 741 N N . THR A 1 89 ? -13.211 2.840 8.360 1.00 95.44 89 THR A N 1
ATOM 742 C CA . THR A 1 89 ? -12.007 2.010 8.473 1.00 95.44 89 THR A CA 1
ATOM 743 C C . THR A 1 89 ? -12.002 0.954 7.373 1.00 95.44 89 THR A C 1
ATOM 745 O O . THR A 1 89 ? -11.016 0.808 6.642 1.00 95.44 89 THR A O 1
ATOM 748 N N . LYS A 1 90 ? -13.105 0.210 7.227 1.00 96.00 90 LYS A N 1
ATOM 749 C CA . LYS A 1 90 ? -13.221 -0.871 6.247 1.00 96.00 90 LYS A CA 1
ATOM 750 C C . LYS A 1 90 ? -13.072 -0.350 4.821 1.00 96.00 90 LYS A C 1
ATOM 752 O O . LYS A 1 90 ? -12.346 -0.962 4.040 1.00 96.00 90 LYS A O 1
ATOM 757 N N . GLU A 1 91 ? -13.699 0.775 4.482 1.00 94.44 91 GLU A N 1
ATOM 758 C CA . GLU A 1 91 ? -13.560 1.397 3.161 1.00 94.44 91 GLU A CA 1
ATOM 759 C C . GLU A 1 91 ? -12.091 1.722 2.846 1.00 94.44 91 GLU A C 1
ATOM 761 O O . GLU A 1 91 ? -11.593 1.364 1.775 1.00 94.44 91 GLU A O 1
ATOM 766 N N . LYS A 1 92 ? -11.366 2.334 3.791 1.00 93.94 92 LYS A N 1
ATOM 767 C CA . LYS A 1 92 ? -9.955 2.711 3.598 1.00 93.94 92 LYS A CA 1
ATOM 768 C C . LYS A 1 92 ? -9.031 1.510 3.480 1.00 93.94 92 LYS A C 1
ATOM 770 O O . LYS A 1 92 ? -8.146 1.518 2.623 1.00 93.94 92 LYS A O 1
ATOM 775 N N . LEU A 1 93 ? -9.233 0.477 4.298 1.00 95.75 93 LEU A N 1
ATOM 776 C CA . LEU A 1 93 ? -8.437 -0.750 4.226 1.00 95.75 93 LEU A CA 1
ATOM 777 C C . LEU A 1 93 ? -8.692 -1.510 2.922 1.00 95.75 93 LEU A C 1
ATOM 779 O O . LEU A 1 93 ? -7.737 -1.962 2.295 1.00 95.75 93 LEU A O 1
ATOM 783 N N . ILE A 1 94 ? -9.948 -1.594 2.467 1.00 95.50 94 ILE A N 1
ATOM 784 C CA . ILE A 1 94 ? -10.285 -2.187 1.164 1.00 95.50 94 ILE A CA 1
ATOM 785 C C . ILE A 1 94 ? -9.625 -1.397 0.031 1.00 95.50 94 ILE A C 1
ATOM 787 O O . ILE A 1 94 ? -9.053 -1.991 -0.882 1.00 95.50 94 ILE A O 1
ATOM 791 N N . LEU A 1 95 ? -9.675 -0.064 0.082 1.00 94.62 95 LEU A N 1
ATOM 792 C CA . LEU A 1 95 ? -9.043 0.783 -0.924 1.00 94.62 95 LEU A CA 1
ATOM 793 C C . LEU A 1 95 ? -7.519 0.596 -0.956 1.00 94.62 95 LEU A C 1
ATOM 795 O O . LEU A 1 95 ? -6.955 0.459 -2.039 1.00 94.62 95 LE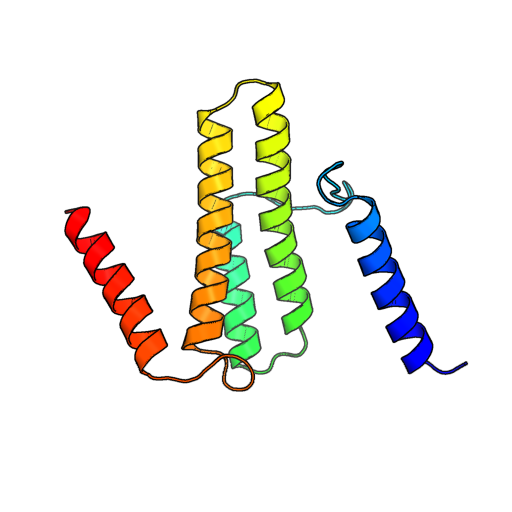U A O 1
ATOM 799 N N . ALA A 1 96 ? -6.863 0.559 0.205 1.00 95.25 96 ALA A N 1
ATOM 800 C CA . ALA A 1 96 ? -5.425 0.319 0.307 1.00 95.25 96 ALA A CA 1
ATOM 801 C C . ALA A 1 96 ? -5.040 -1.074 -0.221 1.00 95.25 96 ALA A C 1
ATOM 803 O O . ALA A 1 96 ? -4.098 -1.187 -1.005 1.00 95.25 96 ALA A O 1
ATOM 804 N N . LEU A 1 97 ? -5.796 -2.112 0.151 1.00 96.94 97 LEU A N 1
ATOM 805 C CA . LEU A 1 97 ? -5.588 -3.485 -0.310 1.00 96.94 97 LEU A CA 1
ATOM 806 C C . LEU A 1 97 ? -5.711 -3.595 -1.834 1.00 96.94 97 LEU A C 1
ATOM 808 O O . LEU A 1 97 ? -4.820 -4.129 -2.488 1.00 96.94 97 LEU A O 1
ATOM 812 N N . ASN A 1 98 ? -6.782 -3.045 -2.406 1.00 95.50 98 ASN A N 1
ATOM 813 C CA . ASN A 1 98 ? -7.010 -3.090 -3.849 1.00 95.50 98 ASN A CA 1
ATOM 814 C C . ASN A 1 98 ? -5.961 -2.277 -4.624 1.00 95.50 98 ASN A C 1
ATOM 816 O O . ASN A 1 98 ? -5.560 -2.682 -5.711 1.00 95.50 98 ASN A O 1
ATOM 820 N N . ALA A 1 99 ? -5.486 -1.156 -4.071 1.00 94.81 99 ALA A N 1
ATOM 821 C CA . ALA A 1 99 ? -4.421 -0.369 -4.686 1.00 94.81 99 ALA A CA 1
ATOM 822 C C . ALA A 1 99 ? -3.083 -1.122 -4.713 1.00 94.81 99 ALA A C 1
ATOM 824 O O . ALA A 1 99 ? -2.392 -1.091 -5.730 1.00 94.81 99 ALA A O 1
ATOM 825 N N . LEU A 1 100 ? -2.732 -1.812 -3.622 1.00 96.06 100 LEU A N 1
ATOM 826 C CA . LEU A 1 100 ? -1.549 -2.675 -3.571 1.00 96.06 100 LEU A CA 1
ATOM 827 C C . LEU A 1 100 ? -1.664 -3.837 -4.564 1.00 96.06 100 LEU A C 1
ATOM 829 O O . LEU A 1 100 ? -0.720 -4.067 -5.313 1.00 96.06 100 LEU A O 1
ATOM 833 N N . GLY A 1 101 ? -2.825 -4.497 -4.625 1.00 94.12 101 GLY A N 1
ATOM 834 C CA . GLY A 1 101 ? -3.081 -5.570 -5.591 1.00 94.12 101 GLY A CA 1
ATOM 835 C C . GLY A 1 101 ? -2.993 -5.094 -7.043 1.00 94.12 101 GLY A C 1
ATOM 836 O O . GLY A 1 101 ? -2.383 -5.756 -7.870 1.00 94.12 101 GLY A O 1
ATOM 837 N N . ALA A 1 102 ? -3.503 -3.897 -7.351 1.00 93.25 102 ALA A N 1
ATOM 838 C CA . ALA A 1 102 ? -3.360 -3.314 -8.685 1.00 93.25 102 ALA A CA 1
ATOM 839 C C . ALA A 1 102 ? -1.887 -3.087 -9.063 1.00 93.25 102 ALA A C 1
ATOM 841 O O . ALA A 1 102 ? -1.498 -3.357 -10.194 1.00 93.25 102 ALA A O 1
ATOM 842 N N . PHE A 1 103 ? -1.059 -2.600 -8.134 1.00 92.81 103 PHE A N 1
ATOM 843 C CA . PHE A 1 103 ? 0.378 -2.455 -8.377 1.00 92.81 103 PHE A CA 1
ATOM 844 C C . PHE A 1 103 ? 1.062 -3.810 -8.582 1.00 92.81 103 PHE A C 1
ATOM 846 O O . PHE A 1 103 ? 1.826 -3.945 -9.532 1.00 92.81 103 PHE A O 1
ATOM 853 N N . GLU A 1 104 ? 0.770 -4.797 -7.731 1.00 90.69 104 GLU A N 1
ATOM 854 C CA . GLU A 1 104 ? 1.297 -6.159 -7.856 1.00 90.69 104 GLU A CA 1
ATOM 855 C C . GLU A 1 104 ? 0.965 -6.752 -9.228 1.00 90.69 104 GLU A C 1
ATOM 857 O O . GLU A 1 104 ? 1.877 -7.084 -9.981 1.00 90.69 104 GLU A O 1
ATOM 862 N N . ASP A 1 105 ? -0.316 -6.768 -9.601 1.00 90.44 105 ASP A N 1
ATOM 863 C CA . ASP A 1 105 ? -0.770 -7.307 -10.881 1.00 90.44 105 ASP A CA 1
ATOM 864 C C . ASP A 1 105 ? -0.132 -6.568 -12.068 1.00 90.44 105 ASP A C 1
ATOM 866 O O . ASP A 1 105 ? 0.277 -7.196 -13.044 1.00 90.44 105 ASP A O 1
ATOM 870 N N . ILE A 1 106 ? 0.011 -5.238 -12.001 1.00 88.50 106 ILE A N 1
ATOM 871 C CA . ILE A 1 106 ? 0.685 -4.474 -13.059 1.00 88.50 106 ILE A CA 1
ATOM 872 C C . ILE A 1 106 ? 2.156 -4.881 -13.175 1.00 88.50 106 ILE A C 1
ATOM 874 O O . ILE A 1 106 ? 2.622 -5.115 -14.290 1.00 88.50 106 ILE A O 1
ATOM 878 N N . MET A 1 107 ? 2.886 -4.972 -12.061 1.00 85.69 107 MET A N 1
ATOM 879 C CA . MET A 1 107 ? 4.295 -5.378 -12.080 1.00 85.69 107 MET A CA 1
ATOM 880 C C . MET A 1 107 ? 4.445 -6.815 -12.594 1.00 85.69 107 MET A C 1
ATOM 882 O O . MET A 1 107 ? 5.318 -7.081 -13.414 1.00 85.69 107 MET A O 1
ATOM 886 N N . THR A 1 108 ? 3.553 -7.728 -12.201 1.00 82.00 108 THR A N 1
ATOM 887 C CA . THR A 1 108 ? 3.540 -9.113 -12.691 1.00 82.00 108 THR A CA 1
ATOM 888 C C . THR A 1 108 ? 3.224 -9.207 -14.184 1.00 82.00 108 THR A C 1
ATOM 890 O O . THR A 1 108 ? 3.825 -10.007 -14.899 1.00 82.00 108 THR A O 1
ATOM 893 N N . VAL A 1 109 ? 2.282 -8.408 -14.689 1.00 78.69 109 VAL A N 1
ATOM 894 C CA . VAL A 1 109 ? 1.829 -8.509 -16.084 1.00 78.69 109 VAL A CA 1
ATOM 895 C C . VAL A 1 109 ? 2.711 -7.703 -17.048 1.00 78.69 109 VAL A C 1
ATOM 897 O O . VAL A 1 109 ? 2.882 -8.122 -18.200 1.00 78.69 109 VAL A O 1
ATOM 900 N N . PHE A 1 110 ? 3.258 -6.561 -16.626 1.00 69.50 110 PHE A N 1
ATOM 901 C CA . PHE A 1 110 ? 3.815 -5.554 -17.535 1.00 69.50 110 PHE A CA 1
ATOM 902 C C . PHE A 1 110 ? 5.283 -5.153 -17.280 1.00 69.50 110 PHE A C 1
ATOM 904 O O . PHE A 1 110 ? 5.832 -4.468 -18.140 1.00 69.50 110 PHE A O 1
ATOM 911 N N . ASP A 1 111 ? 5.954 -5.571 -16.194 1.00 66.06 111 ASP A N 1
ATOM 912 C CA . ASP A 1 111 ? 7.350 -5.159 -15.926 1.00 66.06 111 ASP A CA 1
ATOM 913 C C . ASP A 1 111 ? 8.409 -6.152 -16.449 1.00 66.06 111 ASP A C 1
ATOM 915 O O . ASP A 1 111 ? 8.564 -7.252 -15.923 1.00 66.06 111 ASP A O 1
ATOM 919 N N . VAL A 1 112 ? 9.156 -5.744 -17.486 1.00 52.94 112 VAL A N 1
ATOM 920 C CA . VAL A 1 112 ? 9.903 -6.590 -18.447 1.00 52.94 112 VAL A CA 1
ATOM 921 C C . VAL A 1 112 ? 11.229 -7.187 -17.923 1.00 52.94 112 VAL A C 1
ATOM 923 O O . VAL A 1 112 ? 11.779 -8.075 -18.567 1.00 52.94 112 VAL A O 1
ATOM 926 N N . GLU A 1 113 ? 11.724 -6.816 -16.736 1.00 54.19 113 GLU A N 1
ATOM 927 C CA . GLU A 1 113 ? 13.067 -7.260 -16.291 1.00 54.19 113 GLU A CA 1
ATOM 928 C C . GLU A 1 113 ? 13.123 -8.080 -14.991 1.00 54.19 113 GLU A C 1
ATOM 930 O O . GLU A 1 113 ? 14.067 -8.853 -14.818 1.00 54.19 113 GLU A O 1
ATOM 935 N N . THR A 1 114 ? 12.133 -7.983 -14.096 1.00 51.44 114 THR A N 1
ATOM 936 C CA . THR A 1 114 ? 12.273 -8.527 -12.724 1.00 51.44 114 THR A CA 1
ATOM 937 C C . THR A 1 114 ? 11.147 -9.439 -12.244 1.00 51.44 114 THR A C 1
ATOM 939 O O . THR A 1 114 ? 11.398 -10.308 -11.408 1.00 51.44 114 THR A O 1
ATOM 942 N N . PHE A 1 115 ? 9.928 -9.296 -12.769 1.00 53.12 115 PHE A N 1
ATOM 943 C CA . PHE A 1 115 ? 8.794 -10.148 -12.407 1.00 53.12 115 PHE A CA 1
ATOM 944 C C . PHE A 1 115 ? 8.537 -11.198 -13.497 1.00 53.12 115 PHE A C 1
ATOM 946 O O . PHE A 1 115 ? 8.660 -10.927 -14.686 1.00 53.12 115 PHE A O 1
ATOM 953 N N . SER A 1 116 ? 8.257 -12.436 -13.080 1.00 49.62 116 SER A N 1
ATOM 954 C CA . SER A 1 116 ? 8.078 -13.616 -13.942 1.00 49.62 116 SER A CA 1
ATOM 955 C C . SER A 1 116 ? 7.128 -13.344 -15.120 1.00 49.62 116 SER A C 1
ATOM 957 O O . SER A 1 116 ? 5.921 -13.230 -14.949 1.00 49.62 116 SER A O 1
ATOM 959 N N . HIS A 1 117 ? 7.677 -13.319 -16.341 1.00 60.03 117 HIS A N 1
ATOM 960 C CA . HIS A 1 117 ? 6.946 -13.159 -17.612 1.00 60.03 117 HIS A CA 1
ATOM 961 C C . HIS A 1 117 ? 6.242 -14.421 -18.089 1.00 60.03 117 HIS A C 1
ATOM 963 O O . HIS A 1 117 ? 6.110 -14.648 -19.297 1.00 60.03 117 HIS A O 1
ATOM 969 N N . ASN A 1 118 ? 5.823 -15.303 -17.189 1.00 68.56 118 ASN A N 1
ATOM 970 C CA . ASN A 1 118 ? 5.155 -16.497 -17.661 1.00 68.56 118 ASN A CA 1
ATOM 971 C C . ASN A 1 118 ? 3.717 -16.109 -18.099 1.00 68.56 118 ASN A C 1
ATOM 973 O O . ASN A 1 118 ? 2.971 -15.418 -17.406 1.00 68.56 118 ASN A O 1
ATOM 977 N N . ASN A 1 119 ? 3.318 -16.514 -19.309 1.00 75.69 119 ASN A N 1
ATOM 978 C CA . ASN A 1 119 ? 1.967 -16.251 -19.832 1.00 75.69 119 ASN A CA 1
ATOM 979 C C . ASN A 1 119 ? 0.860 -16.888 -18.966 1.00 75.69 119 ASN A C 1
ATOM 981 O O . ASN A 1 119 ? -0.317 -16.560 -19.127 1.00 75.69 119 ASN A O 1
ATOM 985 N N . LEU A 1 120 ? 1.227 -17.808 -18.070 1.00 81.44 120 LEU A N 1
ATOM 986 C CA . LEU A 1 120 ? 0.322 -18.458 -17.138 1.00 81.44 120 LEU A CA 1
ATOM 987 C C . LEU A 1 120 ? -0.103 -17.499 -16.009 1.00 81.44 120 LEU A C 1
ATOM 989 O O . LEU A 1 120 ? -1.293 -17.450 -15.724 1.00 81.44 120 LEU A O 1
ATOM 993 N N . ASP A 1 121 ? 0.792 -16.676 -15.461 1.00 80.75 121 ASP A N 1
ATOM 994 C CA . ASP A 1 121 ? 0.513 -15.689 -14.409 1.00 80.75 121 ASP A CA 1
ATOM 995 C C . ASP A 1 121 ? -0.481 -14.646 -14.937 1.00 80.75 121 ASP A C 1
ATOM 997 O O . ASP A 1 121 ? -1.534 -14.413 -14.342 1.00 80.75 121 ASP A O 1
ATOM 1001 N N . LYS A 1 122 ? -0.232 -14.128 -16.149 1.00 83.25 122 LYS A N 1
ATOM 1002 C CA . LYS A 1 122 ? -1.155 -13.216 -16.854 1.00 83.25 122 LYS A CA 1
ATOM 1003 C C . LYS A 1 122 ? -2.537 -13.840 -17.041 1.00 83.25 122 LYS A C 1
ATOM 1005 O O . LYS A 1 122 ? -3.558 -13.199 -16.798 1.00 83.25 122 LYS A O 1
ATOM 1010 N N . LYS A 1 123 ? -2.577 -15.105 -17.471 1.00 85.50 123 LYS A N 1
ATOM 1011 C CA . LYS A 1 123 ? -3.828 -15.843 -17.665 1.00 85.50 123 LYS A CA 1
ATOM 1012 C C . LYS A 1 123 ? -4.575 -16.030 -16.342 1.00 85.50 123 LYS A C 1
ATOM 1014 O O . LYS A 1 123 ? -5.777 -15.787 -16.306 1.00 85.50 123 LYS A O 1
ATOM 1019 N N . ILE A 1 124 ? -3.883 -16.422 -15.272 1.00 87.44 124 ILE A N 1
ATOM 1020 C CA . ILE A 1 124 ? -4.466 -16.614 -13.936 1.00 87.44 124 ILE A CA 1
ATOM 1021 C C . ILE A 1 124 ? -5.091 -15.310 -13.432 1.00 87.44 124 ILE A C 1
ATOM 1023 O O . ILE A 1 124 ? -6.252 -15.324 -13.015 1.00 87.44 124 ILE A O 1
ATOM 1027 N N . ILE A 1 125 ? -4.364 -14.193 -13.526 1.00 88.31 125 ILE A N 1
ATOM 1028 C CA . ILE A 1 125 ? -4.833 -12.867 -13.104 1.00 88.31 125 ILE A CA 1
ATOM 1029 C C . ILE A 1 125 ? -6.111 -12.480 -13.869 1.00 88.31 125 ILE A C 1
ATOM 1031 O O . ILE A 1 125 ? -7.160 -12.240 -13.263 1.00 88.31 125 ILE A O 1
ATOM 1035 N N . PHE A 1 126 ? -6.084 -12.511 -15.207 1.00 89.88 126 PHE A N 1
ATOM 1036 C CA . PHE A 1 126 ? -7.238 -12.105 -16.019 1.00 89.88 126 PHE A CA 1
ATOM 1037 C C . PHE A 1 126 ? -8.443 -13.056 -15.909 1.00 89.88 126 PHE A C 1
ATOM 1039 O O . PHE A 1 126 ? -9.598 -12.609 -15.944 1.00 89.88 126 PHE A O 1
ATOM 1046 N N . GLU A 1 127 ? -8.217 -14.361 -15.732 1.00 91.56 127 GLU A N 1
ATOM 1047 C CA . GLU A 1 127 ? -9.289 -15.307 -15.403 1.00 91.56 127 GLU A CA 1
ATOM 1048 C C . GLU A 1 127 ? -9.909 -15.001 -14.037 1.00 91.56 127 GLU A C 1
ATOM 1050 O O . GLU A 1 127 ? -11.131 -15.084 -13.884 1.00 91.56 127 GLU A O 1
ATOM 1055 N N . GLY A 1 128 ? -9.082 -14.641 -13.052 1.00 89.81 128 GLY A N 1
ATOM 1056 C CA . GLY A 1 128 ? -9.517 -14.206 -11.730 1.00 89.81 128 GLY A CA 1
ATOM 1057 C C . GLY A 1 128 ? -10.475 -13.021 -11.817 1.00 89.81 128 GLY A C 1
ATOM 1058 O O . GLY A 1 128 ? -11.592 -13.091 -11.294 1.00 89.81 128 GLY A O 1
ATOM 1059 N N . TYR A 1 129 ? -10.094 -11.981 -12.563 1.00 92.56 129 TYR A N 1
ATOM 1060 C CA . TYR A 1 129 ? -10.945 -10.811 -12.798 1.00 92.56 129 TYR A CA 1
ATOM 1061 C C . TYR A 1 129 ? -12.268 -11.191 -13.464 1.00 92.56 129 TYR A C 1
ATOM 1063 O O . TYR A 1 129 ? -13.340 -10.790 -13.006 1.00 92.56 129 TYR A O 1
ATOM 1071 N N . SER A 1 130 ? -12.210 -12.015 -14.514 1.00 91.69 130 SER A N 1
ATOM 1072 C CA . SER A 1 130 ? -13.393 -12.450 -15.262 1.00 91.69 130 SER A CA 1
ATOM 1073 C C . SER A 1 130 ? -14.379 -13.215 -14.373 1.00 91.69 130 SER A C 1
ATOM 1075 O O . SER A 1 130 ? -15.577 -12.928 -14.379 1.00 91.69 130 SER A O 1
ATOM 1077 N N . LYS A 1 131 ? -13.880 -14.150 -13.551 1.00 93.19 131 LYS A N 1
ATOM 1078 C CA . LYS A 1 131 ? -14.692 -14.909 -12.585 1.00 93.19 131 LYS A CA 1
ATOM 1079 C C . LYS A 1 131 ? -15.310 -13.995 -11.528 1.00 93.19 131 LYS A C 1
ATOM 1081 O O . LYS A 1 131 ? -16.473 -14.181 -11.176 1.00 93.19 131 LYS A O 1
ATOM 1086 N N . TYR A 1 132 ? -14.555 -13.021 -11.021 1.00 91.19 132 TYR A N 1
ATOM 1087 C CA . TYR A 1 132 ? -15.053 -12.072 -10.027 1.00 91.19 132 TYR A CA 1
ATOM 1088 C C . TYR A 1 132 ? -16.181 -11.198 -10.588 1.00 91.19 132 TYR A C 1
ATOM 1090 O O . TYR A 1 132 ? -17.248 -11.103 -9.983 1.00 91.19 132 TYR A O 1
ATOM 1098 N N . LEU A 1 133 ? -15.982 -10.615 -11.775 1.00 91.19 133 LEU A N 1
ATOM 1099 C CA . LEU A 1 133 ? -16.975 -9.761 -12.430 1.00 91.19 133 LEU A CA 1
ATOM 1100 C C . LEU A 1 133 ? -18.244 -10.529 -12.816 1.00 91.19 133 LEU A C 1
ATOM 1102 O O . LEU A 1 133 ? -19.339 -9.982 -12.714 1.00 91.19 133 LEU A O 1
ATOM 1106 N N . ALA A 1 134 ? -18.121 -11.800 -13.209 1.00 89.94 134 ALA A N 1
ATOM 1107 C CA . ALA A 1 134 ? -19.269 -12.648 -13.521 1.00 89.94 134 ALA A CA 1
ATOM 1108 C C . ALA A 1 134 ? -20.160 -12.945 -12.300 1.00 89.94 134 ALA A C 1
ATOM 1110 O O . ALA A 1 134 ? -21.365 -13.073 -12.461 1.00 89.94 134 ALA A O 1
ATOM 1111 N N . ARG A 1 135 ? -19.592 -13.026 -11.088 1.00 89.81 135 ARG A N 1
ATOM 1112 C CA . ARG A 1 135 ? -20.336 -13.275 -9.833 1.00 89.81 135 ARG A CA 1
ATOM 1113 C C . ARG A 1 135 ? -21.048 -12.041 -9.276 1.00 89.81 135 ARG A C 1
ATOM 1115 O O . ARG A 1 135 ? -21.862 -12.175 -8.370 1.00 89.81 135 ARG A O 1
ATOM 1122 N N . LYS A 1 136 ? -20.676 -10.847 -9.744 1.00 79.75 136 LYS A N 1
ATOM 1123 C CA . LYS A 1 136 ? -21.273 -9.570 -9.328 1.00 79.75 136 LYS A CA 1
ATOM 1124 C C . LYS A 1 136 ? -22.458 -9.132 -10.194 1.00 79.75 136 LYS A C 1
ATOM 1126 O O . LYS A 1 136 ? -23.085 -8.132 -9.849 1.00 79.75 136 LYS A O 1
ATOM 1131 N N . LYS A 1 137 ? -22.712 -9.824 -11.307 1.00 54.88 137 LYS A N 1
ATOM 1132 C CA . LYS A 1 137 ? -23.921 -9.666 -12.125 1.00 54.88 137 LYS A CA 1
ATOM 1133 C C . LYS A 1 137 ? -25.046 -10.512 -11.550 1.00 54.88 137 LYS A C 1
ATOM 1135 O O . LYS A 1 137 ? -26.195 -10.036 -11.633 1.00 54.88 137 LYS A O 1
#

pLDDT: mean 86.4, std 11.29, range [49.62, 97.62]

Sequence (137 aa):
MNEKQDLINGIRIVLNFYQALSSNEPYYNPEYKGNGDKYYVYLRLERAVIDQAHGERATSGRYAIWTREIRLLIKKALEELEYDKLDETKEKLILALNALGAFEDIMTVFDVETFSHNNLDKKIIFEGYSKYLARKK

Foldseek 3Di:
DDPVVVVVVVVVVVVVVCVVCDVPDQDDDPVDDDDLDLVVLVVLLVVLLVCVVVVHPCNVVSVVNNVNSLSVLQVVLVVVVVVVVPVSSVVSVVSSVVSVVVNVLCCQDPPDPPHDPDVVSVVVVVVVVVVVVVVVD

Radius of gyration: 17.96 Å; chains: 1; bounding box: 59×35×39 Å